Protein AF-0000000065887322 (afdb_homodimer)

InterPro domains:
  IPR003761 Exonuclease VII, small subunit 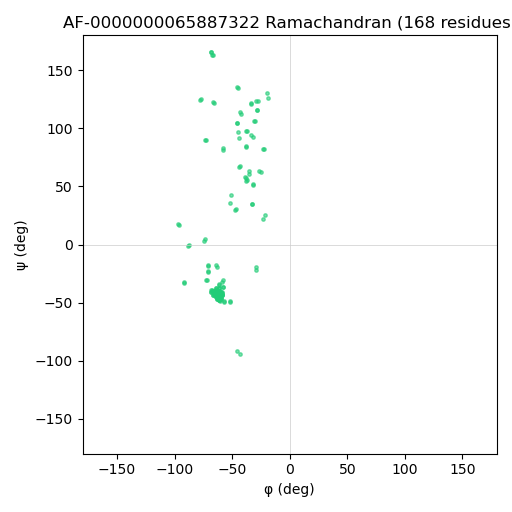[MF_00337] (26-86)
  IPR003761 Exonuclease VII, small subunit [PF02609] (27-77)
  IPR003761 Exonuclease VII, small subunit [TIGR01280] (26-80)
  IPR037004 Exonuclease VII, small subunit superfamily [G3DSA:1.10.287.1040] (22-86)
  IPR037004 Exonuclease VII, small subunit superfamily [SSF116842] (20-83)

Sequence (172 aa):
MQDELFETEKIPPKNTKNTKNAPKKSFEEHVHSLERAIDRLNDPNLSLKDGMDLYKTAMQELFLAQKLLENAYLEHEKLQTPDQKAMQDELFETEKIPPKNTKNTKNAPKKSFEEHVHSLERAIDRLNDPNLSLKDGMDLYKTAMQELFLAQKLLENAYLEHEKLQTPDQKA

Radius of gyration: 28.54 Å; Cα contacts (8 Å, |Δi|>4): 96; chains: 2; bounding box: 126×64×53 Å

pLDDT: mean 75.22, std 26.34, range [28.33, 97.62]

Nearest PDB structures (foldseek):
  9had-assembly2_B  TM=9.622E-01  e=3.320E+00  Dermatophagoides farinae
  5gom-assembly1_B  TM=7.721E-01  e=5.029E+00  Homo sapiens
  8oir-assembly1_Aa  TM=5.525E-01  e=8.580E+00  Homo sapiens
  2f1m-assembly2_D  TM=5.059E-01  e=7.620E+00  Escherichia coli
  9had-assembly2_B  TM=9.629E-01  e=3.120E+00  Dermatophagoides farinae

Solvent-accessible surface area (backbone atoms only — not comparable to full-atom values): 10382 Å² total; per-residue (Å²): 137,83,77,73,74,74,72,75,68,72,64,69,74,76,74,82,56,86,78,73,72,61,76,72,75,48,52,68,52,26,50,50,52,24,51,52,33,52,58,53,62,68,41,86,85,57,48,69,67,57,44,51,50,35,47,52,50,28,52,51,26,48,50,52,27,48,52,51,52,52,50,52,48,52,53,55,49,57,73,64,51,68,79,74,72,127,137,82,77,70,74,72,71,74,68,71,65,66,74,77,75,82,58,83,79,73,72,62,76,72,75,48,51,68,52,24,50,51,52,24,51,52,33,53,60,53,63,69,42,87,82,57,50,69,68,56,44,51,50,34,46,51,49,27,51,48,26,49,51,52,28,48,52,50,51,51,49,52,49,52,53,56,50,56,72,66,50,67,78,75,73,127

Organism: Helicobacter pylori (strain ATCC 700392 / 26695) (NCBI:txid85962)

Secondary structure (DSSP, 8-state):
-------------------S------HHHHHHHHHHHHHHHT-TT--HHHHHHHHHHHHHHHHHHHHHHHHHHHHHHHHHS--TT-/-------------------S------HHHHHHHHHHHHHHHT-TT--HHHHHHHHHHHHHHHHHHHHHHHHHHHHHHHHHS--TT-

Foldseek 3Di:
DCPPCPVPPPPPPPCPPCPDCPPDDDLVRLVVLLVVLVVVLPDPPADPVNNVVSVVSNVVSVVSSVVNVVVVVVVVVVVPPPPPPD/DCPPPPVPPPPPPPCPPCPPPPPDDDLVRLVVLLVVLVVVLPDPPADPVNNVVSVVSNVVSVVSSVVNVVVVVVVVVVVPPPPPPD

Structure (mmCIF, N/CA/C/O backbone):
data_AF-0000000065887322-model_v1
#
loop_
_entity.id
_entity.type
_entity.pdbx_description
1 polymer 'Exodeoxyribonuclease 7 small subunit'
#
loop_
_atom_site.group_PDB
_atom_site.id
_atom_site.type_symbol
_atom_site.label_atom_id
_atom_site.label_alt_id
_atom_site.label_comp_id
_atom_site.label_asym_id
_atom_site.label_entity_id
_atom_site.label_seq_id
_atom_site.pdbx_PDB_ins_code
_atom_site.Cartn_x
_atom_site.Cartn_y
_atom_site.Cartn_z
_atom_site.occupancy
_atom_site.B_iso_or_equiv
_atom_site.auth_seq_id
_atom_site.auth_comp_id
_atom_site.auth_asym_id
_atom_site.auth_atom_id
_atom_site.pdbx_PDB_model_num
ATOM 1 N N . MET A 1 1 ? -62.969 15.523 29.016 1 28.97 1 MET A N 1
ATOM 2 C CA . MET A 1 1 ? -61.688 14.859 29.25 1 28.97 1 MET A CA 1
ATOM 3 C C . MET A 1 1 ? -61.25 14.062 28.031 1 28.97 1 MET A C 1
ATOM 5 O O . MET A 1 1 ? -61.844 13.023 27.719 1 28.97 1 MET A O 1
ATOM 9 N N . GLN A 1 2 ? -60.906 14.75 26.922 1 29.16 2 GLN A N 1
ATOM 10 C CA . GLN A 1 2 ? -60.594 14.484 25.516 1 29.16 2 GLN A CA 1
ATOM 11 C C . GLN A 1 2 ? -59.438 13.523 25.375 1 29.16 2 GLN A C 1
ATOM 13 O O . GLN A 1 2 ? -58.312 13.836 25.812 1 29.16 2 GLN A O 1
ATOM 18 N N . ASP A 1 3 ? -59.688 12.258 25.5 1 31.3 3 ASP A N 1
ATOM 19 C CA . ASP A 1 3 ? -58.844 11.078 25.344 1 31.3 3 ASP A CA 1
ATOM 20 C C . ASP A 1 3 ? -58.094 11.109 24.016 1 31.3 3 ASP A C 1
ATOM 22 O O . ASP A 1 3 ? -58.688 10.781 22.969 1 31.3 3 ASP A O 1
ATOM 26 N N . GLU A 1 4 ? -57.625 12.25 23.734 1 33.97 4 GLU A N 1
ATOM 27 C CA . GLU A 1 4 ? -56.844 12.344 22.5 1 33.97 4 GLU A CA 1
ATOM 28 C C . GLU A 1 4 ? -55.875 11.172 22.359 1 33.97 4 GLU A C 1
ATOM 30 O O . GLU A 1 4 ? -55.125 10.875 23.281 1 33.97 4 GLU A O 1
ATOM 35 N N . LEU A 1 5 ? -56.312 10.109 21.703 1 33.62 5 LEU A N 1
ATOM 36 C CA . LEU A 1 5 ? -55.688 8.914 21.156 1 33.62 5 LEU A CA 1
ATOM 37 C C . LEU A 1 5 ? -54.344 9.242 20.531 1 33.62 5 LEU A C 1
ATOM 39 O O . LEU A 1 5 ? -54.281 9.938 19.516 1 33.62 5 LEU A O 1
ATOM 43 N N . PHE A 1 6 ? -53.438 9.789 21.234 1 35.12 6 PHE A N 1
ATOM 44 C CA . PHE A 1 6 ? -52.094 9.953 20.703 1 35.12 6 PHE A CA 1
ATOM 45 C C . PHE A 1 6 ? -51.625 8.695 19.984 1 35.12 6 PHE A C 1
ATOM 47 O O . PHE A 1 6 ? -51.438 7.648 20.609 1 35.12 6 PHE A O 1
ATOM 54 N N . GLU A 1 7 ? -52.25 8.383 18.891 1 33.19 7 GLU A N 1
ATOM 55 C CA . GLU A 1 7 ? -51.875 7.309 17.984 1 33.19 7 GLU A CA 1
ATOM 56 C C . GLU A 1 7 ? -50.344 7.219 17.859 1 33.19 7 GLU A C 1
ATOM 58 O O . GLU A 1 7 ? -49.688 8.211 17.547 1 33.19 7 GLU A O 1
ATOM 63 N N . THR A 1 8 ? -49.688 6.531 18.797 1 34.16 8 THR A N 1
ATOM 64 C CA . THR A 1 8 ? -48.281 6.078 18.766 1 34.16 8 THR A CA 1
ATOM 65 C C . THR A 1 8 ? -47.875 5.629 17.359 1 34.16 8 THR A C 1
ATOM 67 O O . THR A 1 8 ? -48.406 4.625 16.859 1 34.16 8 THR A O 1
ATOM 70 N N . GLU A 1 9 ? -48.031 6.516 16.484 1 33.94 9 GLU A N 1
ATOM 71 C CA . GLU A 1 9 ? -47.562 6.176 15.148 1 33.94 9 GLU A CA 1
ATOM 72 C C . GLU A 1 9 ? -46.281 5.355 15.211 1 33.94 9 GLU A C 1
ATOM 74 O O . GLU A 1 9 ? -45.375 5.676 15.977 1 33.94 9 GLU A O 1
ATOM 79 N N . LYS A 1 10 ? -46.438 4.047 15.102 1 31.98 10 LYS A N 1
ATOM 80 C CA . LYS A 1 10 ? -45.438 3.027 14.906 1 31.98 10 LYS A CA 1
ATOM 81 C C . LYS A 1 10 ? -44.312 3.543 14.016 1 31.98 10 LYS A C 1
ATOM 83 O O . LYS A 1 10 ? -44.531 3.832 12.836 1 31.98 10 LYS A O 1
ATOM 88 N N . ILE A 1 11 ? -43.594 4.59 14.531 1 39.72 11 ILE A N 1
ATOM 89 C CA . ILE A 1 11 ? -42.406 4.949 13.742 1 39.72 11 ILE A CA 1
ATOM 90 C C . ILE A 1 11 ? -41.812 3.695 13.109 1 39.72 11 ILE A C 1
ATOM 92 O O . ILE A 1 11 ? -41.594 2.693 13.789 1 39.72 11 ILE A O 1
ATOM 96 N N . PRO A 1 12 ? -42.188 3.453 11.93 1 37.5 12 PRO A N 1
ATOM 97 C CA . PRO A 1 12 ? -41.594 2.236 11.359 1 37.5 12 PRO A CA 1
ATOM 98 C C . PRO A 1 12 ? -40.219 1.932 11.914 1 37.5 12 PRO A C 1
ATOM 100 O O . PRO A 1 12 ? -39.5 2.844 12.352 1 37.5 12 PRO A O 1
ATOM 103 N N . PRO A 1 13 ? -39.938 0.766 12.5 1 34.97 13 PRO A N 1
ATOM 104 C CA . PRO A 1 13 ? -38.594 0.382 12.953 1 34.97 13 PRO A CA 1
ATOM 105 C C . PRO A 1 13 ? -37.5 0.987 12.094 1 34.97 13 PRO A C 1
ATOM 107 O O . PRO A 1 13 ? -37.719 1.262 10.906 1 34.97 13 PRO A O 1
ATOM 110 N N . LYS A 1 14 ? -36.781 1.987 12.555 1 33.78 14 LYS A N 1
ATOM 111 C CA . LYS A 1 14 ? -35.531 2.35 11.922 1 33.78 14 LYS A CA 1
ATOM 112 C C . LYS A 1 14 ? -34.938 1.167 11.156 1 33.78 14 LYS A C 1
ATOM 114 O O . LYS A 1 14 ? -34.719 0.101 11.734 1 33.78 14 LYS A O 1
ATOM 119 N N . ASN A 1 15 ? -35.375 0.89 9.922 1 31.44 15 ASN A N 1
ATOM 120 C CA . ASN A 1 15 ? -34.719 -0.093 9.055 1 31.44 15 ASN A CA 1
ATOM 121 C C . ASN A 1 15 ? -33.25 -0.281 9.414 1 31.44 15 ASN A C 1
ATOM 123 O O . ASN A 1 15 ? -32.438 0.602 9.156 1 31.44 15 ASN A O 1
ATOM 127 N N . THR A 1 16 ? -32.812 -0.753 10.602 1 33.09 16 THR A N 1
ATOM 128 C CA . THR A 1 16 ? -31.516 -1.378 10.883 1 33.09 16 THR A CA 1
ATOM 129 C C . THR A 1 16 ? -30.906 -1.958 9.609 1 33.09 16 THR A C 1
ATOM 131 O O . THR A 1 16 ? -31.266 -3.064 9.195 1 33.09 16 THR A O 1
ATOM 134 N N . LYS A 1 17 ? -31.297 -1.506 8.484 1 33.56 17 LYS A N 1
ATOM 135 C CA . LYS A 1 17 ? -30.875 -1.746 7.105 1 33.56 17 LYS A CA 1
ATOM 136 C C . LYS A 1 17 ? -29.469 -2.342 7.062 1 33.56 17 LYS A C 1
ATOM 138 O O . LYS A 1 17 ? -28.641 -2.076 7.945 1 33.56 17 LYS A O 1
ATOM 143 N N . ASN A 1 18 ? -29.25 -3.51 6.273 1 33.47 18 ASN A N 1
ATOM 144 C CA . ASN A 1 18 ? -28.062 -4.289 5.949 1 33.47 18 ASN A CA 1
ATOM 145 C C . ASN A 1 18 ? -26.828 -3.404 5.867 1 33.47 18 ASN A C 1
ATOM 147 O O . ASN A 1 18 ? -26.516 -2.865 4.801 1 33.47 18 ASN A O 1
ATOM 151 N N . THR A 1 19 ? -26.562 -2.457 6.488 1 37.12 19 THR A N 1
ATOM 152 C CA . THR A 1 19 ? -25.312 -1.736 6.723 1 37.12 19 THR A CA 1
ATOM 153 C C . THR A 1 19 ? -24.125 -2.684 6.656 1 37.12 19 THR A C 1
ATOM 155 O O . THR A 1 19 ? -23 -2.312 7.031 1 37.12 19 THR A O 1
ATOM 158 N N . LYS A 1 20 ? -24.266 -3.984 6.844 1 39.25 20 LYS A N 1
ATOM 159 C CA . LYS A 1 20 ? -23.516 -5.234 6.93 1 39.25 20 LYS A CA 1
ATOM 160 C C . LYS A 1 20 ? -22.453 -5.316 5.832 1 39.25 20 LYS A C 1
ATOM 162 O O . LYS A 1 20 ? -21.281 -5.574 6.113 1 39.25 20 LYS A O 1
ATOM 167 N N . ASN A 1 21 ? -22.828 -5.988 4.645 1 41.06 21 ASN A N 1
ATOM 168 C CA . ASN A 1 21 ? -22.016 -6.609 3.611 1 41.06 21 ASN A CA 1
ATOM 169 C C . ASN A 1 21 ? -21.328 -5.562 2.734 1 41.06 21 ASN A C 1
ATOM 171 O O . ASN A 1 21 ? -21.734 -5.34 1.593 1 41.06 21 ASN A O 1
ATOM 175 N N . ALA A 1 22 ? -21.453 -4.41 3.045 1 48.97 22 ALA A N 1
ATOM 176 C CA . ALA A 1 22 ? -20.766 -3.574 2.064 1 48.97 22 ALA A CA 1
ATOM 177 C C . ALA A 1 22 ? -19.594 -4.328 1.432 1 48.97 22 ALA A C 1
ATOM 179 O O . ALA A 1 22 ? -18.797 -4.957 2.133 1 48.97 22 ALA A O 1
ATOM 180 N N . PRO A 1 23 ? -19.812 -4.488 0.19 1 59.47 23 PRO A N 1
ATOM 181 C CA . PRO A 1 23 ? -18.734 -5.273 -0.406 1 59.47 23 PRO A CA 1
ATOM 182 C C . PRO A 1 23 ? -17.344 -4.793 0.024 1 59.47 23 PRO A C 1
ATOM 184 O O . PRO A 1 23 ? -17.109 -3.586 0.104 1 59.47 23 PRO A O 1
ATOM 187 N N . LYS A 1 24 ? -16.75 -5.559 0.915 1 81.81 24 LYS A N 1
ATOM 188 C CA . LYS A 1 24 ? -15.359 -5.285 1.262 1 81.81 24 LYS A CA 1
ATOM 189 C C . 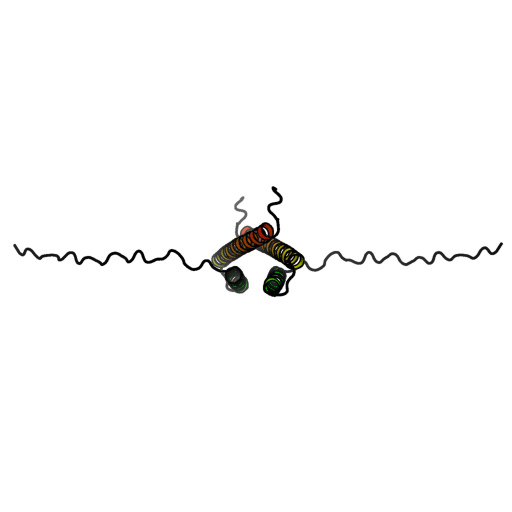LYS A 1 24 ? -14.586 -4.754 0.059 1 81.81 24 LYS A C 1
ATOM 191 O O . LYS A 1 24 ? -14.742 -5.258 -1.056 1 81.81 24 LYS A O 1
ATOM 196 N N . LYS A 1 25 ? -14.047 -3.514 0.268 1 92 25 LYS A N 1
ATOM 197 C CA . LYS A 1 25 ? -13.203 -2.941 -0.779 1 92 25 LYS A CA 1
ATOM 198 C C . LYS A 1 25 ? -12.211 -3.969 -1.305 1 92 25 LYS A C 1
ATOM 200 O O . LYS A 1 25 ? -11.68 -4.777 -0.539 1 92 25 LYS A O 1
ATOM 205 N N . SER A 1 26 ? -12.141 -3.982 -2.609 1 93.25 26 SER A N 1
ATOM 206 C CA . SER A 1 26 ? -11.078 -4.77 -3.223 1 93.25 26 SER A CA 1
ATOM 207 C C . SER A 1 26 ? -9.711 -4.16 -2.939 1 93.25 26 SER A C 1
ATOM 209 O O . SER A 1 26 ? -9.609 -3.043 -2.43 1 93.25 26 SER A O 1
ATOM 211 N N . PHE A 1 27 ? -8.734 -4.934 -3.195 1 94 27 PHE A N 1
ATOM 212 C CA . PHE A 1 27 ? -7.363 -4.445 -3.107 1 94 27 PHE A CA 1
ATOM 213 C C . PHE A 1 27 ? -7.191 -3.166 -3.914 1 94 27 PHE A C 1
ATOM 215 O O . PHE A 1 27 ? -6.688 -2.164 -3.4 1 94 27 PHE A O 1
ATOM 222 N N . GLU A 1 28 ? -7.656 -3.182 -5.152 1 93 28 GLU A N 1
ATOM 223 C CA . GLU A 1 28 ? -7.516 -2.045 -6.059 1 93 28 GLU A CA 1
ATOM 224 C C . GLU A 1 28 ? -8.227 -0.812 -5.512 1 93 28 GLU A C 1
ATOM 226 O O . GLU A 1 28 ? -7.73 0.308 -5.641 1 93 28 GLU A O 1
ATOM 231 N N . GLU A 1 29 ? -9.305 -1.019 -4.918 1 95.88 29 GLU A N 1
ATOM 232 C CA . GLU A 1 29 ? -10.062 0.089 -4.34 1 95.88 29 GLU A CA 1
ATOM 233 C C . GLU A 1 29 ? -9.297 0.73 -3.182 1 95.88 29 GLU A C 1
ATOM 235 O O . GLU A 1 29 ? -9.289 1.955 -3.041 1 95.88 29 GLU A O 1
ATOM 240 N N . HIS A 1 30 ? -8.672 -0.102 -2.361 1 97.19 30 HIS A N 1
ATOM 241 C CA . HIS A 1 30 ? -7.859 0.426 -1.271 1 97.19 30 HIS A CA 1
ATOM 242 C C . HIS A 1 30 ? -6.668 1.216 -1.807 1 97.19 30 HIS A C 1
ATOM 244 O O . HIS A 1 30 ? -6.355 2.295 -1.297 1 97.19 30 HIS A O 1
ATOM 250 N N . VAL A 1 31 ? -6.082 0.733 -2.867 1 95.56 31 VAL A N 1
ATOM 251 C CA . VAL A 1 31 ? -4.934 1.405 -3.467 1 95.56 31 VAL A CA 1
ATOM 252 C C . VAL A 1 31 ? -5.375 2.73 -4.082 1 95.56 31 VAL A C 1
ATOM 254 O O . VAL A 1 31 ? -4.691 3.748 -3.939 1 95.56 31 VAL A O 1
ATOM 257 N N . HIS A 1 32 ? -6.52 2.768 -4.703 1 95.75 32 HIS A N 1
ATOM 258 C CA . HIS A 1 32 ? -7.031 4 -5.285 1 95.75 32 HIS A CA 1
ATOM 259 C C . HIS A 1 32 ? -7.352 5.027 -4.207 1 95.75 32 HIS A C 1
ATOM 261 O O . HIS A 1 32 ? -7.066 6.219 -4.371 1 95.75 32 HIS A O 1
ATOM 267 N N . SER A 1 33 ? -7.922 4.598 -3.131 1 96.75 33 SER A N 1
ATOM 268 C CA . SER A 1 33 ? -8.188 5.484 -2.002 1 96.75 33 SER A CA 1
ATOM 269 C C . SER A 1 33 ? -6.891 6.035 -1.419 1 96.75 33 SER A C 1
ATOM 271 O O . SER A 1 33 ? -6.816 7.215 -1.067 1 96.75 33 SER A O 1
ATOM 273 N N . LEU A 1 34 ? -5.93 5.168 -1.306 1 96.69 34 LEU A N 1
ATOM 274 C CA . LEU A 1 34 ? -4.605 5.562 -0.844 1 96.69 34 LEU A CA 1
ATOM 275 C C . LEU A 1 34 ? -4.023 6.656 -1.731 1 96.69 34 LEU A C 1
ATOM 277 O O . LEU A 1 34 ? -3.561 7.688 -1.233 1 96.69 34 LEU A O 1
ATOM 281 N N . GLU A 1 35 ? -4.074 6.473 -3.031 1 95.5 35 GLU A N 1
ATOM 282 C CA . GLU A 1 35 ? -3.531 7.441 -3.98 1 95.5 35 GLU A CA 1
ATOM 283 C C . GLU A 1 35 ? -4.258 8.781 -3.879 1 95.5 35 GLU A C 1
ATOM 285 O O . GLU A 1 35 ? -3.633 9.836 -3.945 1 95.5 35 GLU A O 1
ATOM 290 N N . ARG A 1 36 ? -5.512 8.75 -3.721 1 96.81 36 ARG A N 1
ATOM 291 C CA . ARG A 1 36 ? -6.297 9.969 -3.574 1 96.81 36 ARG A CA 1
ATOM 292 C C . ARG A 1 36 ? -5.891 10.734 -2.318 1 96.81 36 ARG A C 1
ATOM 294 O O . ARG A 1 36 ? -5.754 11.961 -2.35 1 96.81 36 ARG A O 1
ATOM 301 N N . ALA A 1 37 ? -5.727 9.977 -1.244 1 96.75 37 ALA A N 1
ATOM 302 C CA . ALA A 1 37 ? -5.285 10.609 -0.003 1 96.75 37 ALA A CA 1
ATOM 303 C C . ALA A 1 37 ? -3.914 11.258 -0.171 1 96.75 37 ALA A C 1
ATOM 305 O O . ALA A 1 37 ? -3.695 12.391 0.265 1 96.75 37 ALA A O 1
ATOM 306 N N . ILE A 1 38 ? -3.066 10.578 -0.833 1 94.81 38 ILE A N 1
ATOM 307 C CA . ILE A 1 38 ? -1.711 11.07 -1.056 1 94.81 38 ILE A CA 1
ATOM 308 C C . ILE A 1 38 ? -1.752 12.312 -1.943 1 94.81 38 ILE A C 1
ATOM 310 O O . ILE A 1 38 ? -1.012 13.273 -1.713 1 94.81 38 ILE A O 1
ATOM 314 N N . ASP A 1 39 ? -2.574 12.297 -2.986 1 95.06 39 ASP A N 1
ATOM 315 C CA . ASP A 1 39 ? -2.725 13.445 -3.875 1 95.06 39 ASP A CA 1
ATOM 316 C C . ASP A 1 39 ? -3.174 14.68 -3.104 1 95.06 39 ASP A C 1
ATOM 318 O O . ASP A 1 39 ? -2.691 15.789 -3.357 1 95.06 39 ASP A O 1
ATOM 322 N N . ARG A 1 40 ? -3.977 14.477 -2.162 1 96.06 40 ARG A N 1
ATOM 323 C CA . ARG A 1 40 ? -4.496 15.578 -1.363 1 96.06 40 ARG A CA 1
ATOM 324 C C . ARG A 1 40 ? -3.42 16.141 -0.439 1 96.06 40 ARG A C 1
ATOM 326 O O . ARG A 1 40 ? -3.436 17.328 -0.106 1 96.06 40 ARG A O 1
ATOM 333 N N . LEU A 1 41 ? -2.529 15.305 -0.039 1 93.56 41 LEU A N 1
ATOM 334 C CA . LEU A 1 41 ? -1.443 15.734 0.836 1 93.56 41 LEU A CA 1
ATOM 335 C C . LEU A 1 41 ? -0.551 16.75 0.135 1 93.56 41 LEU A C 1
ATOM 337 O O . LEU A 1 41 ? 0.19 17.484 0.789 1 93.56 41 LEU A O 1
ATOM 341 N N . ASN A 1 42 ? -0.596 16.844 -1.128 1 88.69 42 ASN A N 1
ATOM 342 C CA . ASN A 1 42 ? 0.229 17.75 -1.904 1 88.69 42 ASN A CA 1
ATOM 343 C C . ASN A 1 42 ? -0.439 19.125 -2.051 1 88.69 42 ASN A C 1
ATOM 345 O O . ASN A 1 42 ? 0.123 20.031 -2.666 1 88.69 42 ASN A O 1
ATOM 349 N N . ASP A 1 43 ? -1.584 19.266 -1.509 1 93.25 43 ASP A N 1
ATOM 350 C CA . ASP A 1 43 ? -2.26 20.562 -1.481 1 93.25 43 ASP A CA 1
ATOM 351 C C . ASP A 1 43 ? -1.497 21.562 -0.617 1 93.25 43 ASP A C 1
ATOM 353 O O . ASP A 1 43 ? -1.339 21.359 0.588 1 93.25 43 ASP A O 1
ATOM 357 N N . PRO A 1 44 ? -1.13 22.625 -1.203 1 91.88 44 PRO A N 1
ATOM 358 C CA . PRO A 1 44 ? -0.347 23.594 -0.434 1 91.88 44 PRO A CA 1
ATOM 359 C C . PRO A 1 44 ? -1.174 24.312 0.635 1 91.88 44 PRO A C 1
ATOM 361 O O . PRO A 1 44 ? -0.614 24.891 1.562 1 91.88 44 PRO A O 1
ATOM 364 N N . ASN A 1 45 ? -2.438 24.266 0.506 1 94.5 45 ASN A N 1
ATOM 365 C CA . ASN A 1 45 ? -3.311 24.938 1.462 1 94.5 45 ASN A CA 1
ATOM 366 C C . ASN A 1 45 ? -3.824 23.969 2.525 1 94.5 45 ASN A C 1
ATOM 368 O O . ASN A 1 45 ? -4.766 24.281 3.256 1 94.5 45 ASN A O 1
ATOM 372 N N . LEU A 1 46 ? -3.188 22.922 2.623 1 93.56 46 LEU A N 1
ATOM 373 C CA . LEU A 1 46 ? -3.625 21.891 3.557 1 93.56 46 LEU A CA 1
ATOM 374 C C . LEU A 1 46 ? -3.229 22.234 4.984 1 93.56 46 LEU A C 1
ATOM 376 O O . LEU A 1 46 ? -2.066 22.562 5.25 1 93.56 46 LEU A O 1
ATOM 380 N N . SER A 1 47 ? -4.262 22.281 5.945 1 92.38 47 SER A N 1
ATOM 381 C CA . SER A 1 47 ? -3.936 22.516 7.344 1 92.38 47 SER A CA 1
ATOM 382 C C . SER A 1 47 ? -3.16 21.359 7.941 1 92.38 47 SER A C 1
ATOM 384 O O . SER A 1 47 ? -3.209 20.234 7.422 1 92.38 47 SER A O 1
ATOM 386 N N . LEU A 1 48 ? -2.551 21.625 9.023 1 86.44 48 LEU A N 1
ATOM 387 C CA . LEU A 1 48 ? -1.805 20.578 9.727 1 86.44 48 LEU A CA 1
ATOM 388 C C . LEU A 1 48 ? -2.727 19.438 10.148 1 86.44 48 LEU A C 1
ATOM 390 O O . LEU A 1 48 ? -2.41 18.266 9.938 1 86.44 48 LEU A O 1
ATOM 394 N N . LYS A 1 49 ? -3.795 19.844 10.734 1 91.62 49 LYS A N 1
ATOM 395 C CA . LYS A 1 49 ? -4.746 18.828 11.188 1 91.62 49 LYS A CA 1
ATOM 396 C C . LYS A 1 49 ? -5.25 17.984 10.023 1 91.62 49 LYS A C 1
ATOM 398 O O . LYS A 1 49 ? -5.273 16.75 10.109 1 91.62 49 LYS A O 1
ATOM 403 N N . ASP A 1 50 ? -5.629 18.594 8.969 1 94.5 50 ASP A N 1
ATOM 404 C CA . ASP A 1 50 ? -6.109 17.875 7.789 1 94.5 50 ASP A CA 1
ATOM 405 C C . ASP A 1 50 ? -5.02 16.969 7.219 1 94.5 50 ASP A C 1
ATOM 407 O O . ASP A 1 50 ? -5.301 15.844 6.793 1 94.5 50 ASP A O 1
ATOM 411 N N . GLY A 1 51 ? -3.795 17.516 7.199 1 93.94 51 GLY A N 1
ATOM 412 C CA . GLY A 1 51 ? -2.674 16.703 6.742 1 93.94 51 GLY A CA 1
ATOM 413 C C . GLY A 1 51 ? -2.471 15.445 7.559 1 93.94 51 GLY A C 1
ATOM 414 O O . GLY A 1 51 ? -2.289 14.359 7.004 1 93.94 51 GLY A O 1
ATOM 415 N N . MET A 1 52 ? -2.588 15.594 8.82 1 93.69 52 MET A N 1
ATOM 416 C CA . MET A 1 52 ? -2.414 14.445 9.703 1 93.69 52 MET A CA 1
ATOM 417 C C . MET A 1 52 ? -3.535 13.43 9.5 1 93.69 52 MET A C 1
ATOM 419 O O . MET A 1 52 ? -3.289 12.227 9.469 1 93.69 52 MET A O 1
ATOM 423 N N . ASP A 1 53 ? -4.66 13.906 9.336 1 95.5 53 ASP A N 1
ATOM 424 C CA . ASP A 1 53 ? -5.801 13.031 9.102 1 95.5 53 ASP A CA 1
ATOM 425 C C . ASP A 1 53 ? -5.656 12.281 7.781 1 95.5 53 ASP A C 1
ATOM 427 O O . ASP A 1 53 ? -5.992 11.094 7.688 1 95.5 53 ASP A O 1
ATOM 431 N N . LEU A 1 54 ? -5.211 12.984 6.801 1 96.56 54 LEU A N 1
ATOM 432 C CA . LEU A 1 54 ? -4.992 12.352 5.504 1 96.56 54 LEU A CA 1
ATOM 433 C C . LEU A 1 54 ? -3.902 11.289 5.594 1 96.56 54 LEU A C 1
ATOM 435 O O . LEU A 1 54 ? -4.016 10.227 4.988 1 96.56 54 LEU A O 1
ATOM 439 N N . TYR A 1 55 ? -2.891 11.57 6.379 1 95.19 55 TYR A N 1
ATOM 440 C CA . TYR A 1 55 ? -1.854 10.562 6.586 1 95.19 55 TYR A CA 1
ATOM 441 C C . TYR A 1 55 ? -2.424 9.32 7.258 1 95.19 55 TYR A C 1
ATOM 443 O O . TYR A 1 55 ? -2.129 8.195 6.844 1 95.19 55 TYR A O 1
ATOM 451 N N . LYS A 1 56 ? -3.178 9.469 8.195 1 95.56 56 LYS A N 1
ATOM 452 C CA . LYS A 1 56 ? -3.785 8.344 8.914 1 95.56 56 LYS A CA 1
ATOM 453 C C . LYS A 1 56 ? -4.684 7.531 7.984 1 95.56 56 LYS A C 1
ATOM 455 O O . 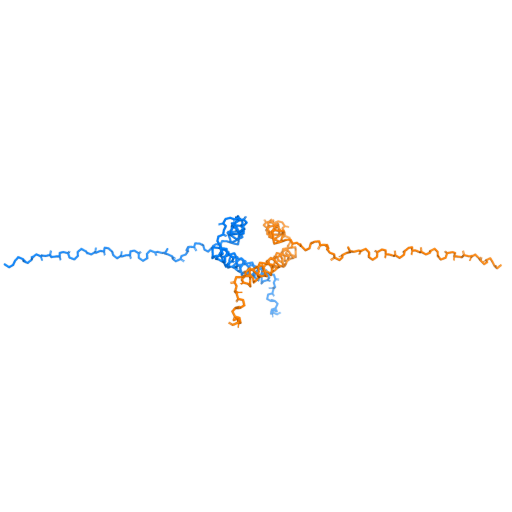LYS A 1 56 ? -4.648 6.301 8.008 1 95.56 56 LYS A O 1
ATOM 460 N N . THR A 1 57 ? -5.41 8.234 7.23 1 97.31 57 THR A N 1
ATOM 461 C CA . THR A 1 57 ? -6.262 7.566 6.254 1 97.31 57 THR A CA 1
ATOM 462 C C . THR A 1 57 ? -5.422 6.762 5.266 1 97.31 57 THR A C 1
ATOM 464 O O . THR A 1 57 ? -5.727 5.598 4.984 1 97.31 57 THR A O 1
ATOM 467 N N . ALA A 1 58 ? -4.418 7.379 4.758 1 97.12 58 ALA A N 1
ATOM 468 C CA . ALA A 1 58 ? -3.541 6.715 3.795 1 97.12 58 ALA A CA 1
ATOM 469 C C . ALA A 1 58 ? -2.906 5.469 4.402 1 97.12 58 ALA A C 1
ATOM 471 O O . ALA A 1 58 ? -2.865 4.414 3.764 1 97.12 58 ALA A O 1
ATOM 472 N N . MET A 1 59 ? -2.49 5.582 5.637 1 96 59 MET A N 1
ATOM 473 C CA . MET A 1 59 ? -1.884 4.441 6.32 1 96 59 MET A CA 1
ATOM 474 C C . MET A 1 59 ? -2.898 3.32 6.512 1 96 59 MET A C 1
ATOM 476 O O . MET A 1 59 ? -2.574 2.146 6.324 1 96 59 MET A O 1
ATOM 480 N N . GLN A 1 60 ? -4.02 3.666 6.852 1 97.31 60 GLN A N 1
ATOM 481 C CA . GLN A 1 60 ? -5.07 2.674 7.039 1 97.31 60 GLN A CA 1
ATOM 482 C C . GLN A 1 60 ? -5.391 1.956 5.73 1 97.31 60 GLN A C 1
ATOM 484 O O . GLN A 1 60 ? -5.539 0.732 5.707 1 97.31 60 GLN A O 1
ATOM 489 N N . GLU A 1 61 ? -5.555 2.693 4.66 1 97.56 61 GLU A N 1
ATOM 490 C CA . GLU A 1 61 ? -5.812 2.1 3.354 1 97.56 61 GLU A CA 1
ATOM 491 C C . GLU A 1 61 ? -4.684 1.161 2.939 1 97.56 61 GLU A C 1
ATOM 493 O O . GLU A 1 61 ? -4.93 0.092 2.379 1 97.56 61 GLU A O 1
ATOM 498 N N . LEU A 1 62 ? -3.5 1.565 3.207 1 96.69 62 LEU A N 1
ATOM 499 C CA . LEU A 1 62 ? -2.344 0.738 2.883 1 96.69 62 LEU A CA 1
ATOM 500 C C . LEU A 1 62 ? -2.354 -0.554 3.693 1 96.69 62 LEU A C 1
ATOM 502 O O . LEU A 1 62 ? -2.086 -1.631 3.156 1 96.69 62 LEU A O 1
ATOM 506 N N . PHE A 1 63 ? -2.635 -0.458 4.926 1 95.56 63 PHE A N 1
ATOM 507 C CA . PHE A 1 63 ? -2.689 -1.612 5.812 1 95.56 63 PHE A CA 1
ATOM 508 C C . PHE A 1 63 ? -3.748 -2.605 5.344 1 95.56 63 PHE A C 1
ATOM 510 O O . PHE A 1 63 ? -3.496 -3.811 5.289 1 95.56 63 PHE A O 1
ATOM 517 N N . LEU A 1 64 ? -4.84 -2.121 4.988 1 96.56 64 LEU A N 1
ATOM 518 C CA . LEU A 1 64 ? -5.934 -2.98 4.539 1 96.56 64 LEU A CA 1
ATOM 519 C C . LEU A 1 64 ? -5.594 -3.635 3.203 1 96.56 64 LEU A C 1
ATOM 521 O O . LEU A 1 64 ? -5.902 -4.809 2.986 1 96.56 64 LEU A O 1
ATOM 525 N N . ALA A 1 65 ? -4.984 -2.865 2.316 1 96.44 65 ALA A N 1
ATOM 526 C CA . ALA A 1 65 ? -4.516 -3.445 1.062 1 96.44 65 ALA A CA 1
ATOM 527 C C . ALA A 1 65 ? -3.492 -4.551 1.317 1 96.44 65 ALA A C 1
ATOM 529 O O . ALA A 1 65 ? -3.535 -5.605 0.678 1 96.44 65 ALA A O 1
ATOM 530 N N . GLN A 1 66 ? -2.633 -4.348 2.232 1 95.31 66 GLN A N 1
ATOM 531 C CA . GLN A 1 66 ? -1.619 -5.332 2.588 1 95.31 66 GLN A CA 1
ATOM 532 C C . GLN A 1 66 ? -2.26 -6.613 3.111 1 95.31 66 GLN A C 1
ATOM 534 O O . GLN A 1 66 ? -1.87 -7.715 2.715 1 95.31 66 GLN A O 1
ATOM 539 N N . LYS A 1 67 ? -3.184 -6.512 3.938 1 96.12 67 LYS A N 1
ATOM 540 C CA . LYS A 1 67 ? -3.869 -7.676 4.492 1 96.12 67 LYS A CA 1
ATOM 541 C C . LYS A 1 67 ? -4.555 -8.484 3.396 1 96.12 67 LYS A C 1
ATOM 543 O O . LYS A 1 67 ? -4.484 -9.719 3.391 1 96.12 67 LYS A O 1
ATOM 548 N N . LEU A 1 68 ? -5.188 -7.797 2.518 1 95 68 LEU A N 1
ATOM 549 C CA . LEU A 1 68 ? -5.875 -8.469 1.423 1 95 68 LEU A CA 1
ATOM 550 C C . LEU A 1 68 ? -4.879 -9.219 0.537 1 95 68 LEU A C 1
ATOM 552 O O . LEU A 1 68 ? -5.133 -10.359 0.135 1 95 68 LEU A O 1
ATOM 556 N N . LEU A 1 69 ? -3.811 -8.594 0.225 1 95.25 69 LEU A N 1
ATOM 557 C CA . LEU A 1 69 ? -2.783 -9.203 -0.614 1 95.25 69 LEU A CA 1
ATOM 558 C C . LEU A 1 69 ? -2.162 -10.406 0.079 1 95.25 69 LEU A C 1
ATOM 560 O O . LEU A 1 69 ? -1.936 -11.445 -0.552 1 95.25 69 LEU A O 1
ATOM 564 N N . GLU A 1 70 ? -1.865 -10.297 1.35 1 94.31 70 GLU A N 1
ATOM 565 C CA . GLU A 1 70 ? -1.309 -11.398 2.127 1 94.31 70 GLU A CA 1
ATOM 566 C C . GLU A 1 70 ? -2.26 -12.594 2.154 1 94.31 70 GLU A C 1
ATOM 568 O O . GLU A 1 70 ? -1.833 -13.734 1.988 1 94.31 70 GLU A O 1
ATOM 573 N N . ASN A 1 71 ? -3.479 -12.328 2.338 1 94.69 71 ASN A N 1
ATOM 574 C CA . ASN A 1 71 ? -4.477 -13.391 2.342 1 94.69 71 ASN A CA 1
ATOM 575 C C . ASN A 1 71 ? -4.547 -14.094 0.992 1 94.69 71 ASN A C 1
ATOM 577 O O . ASN A 1 71 ? -4.637 -15.328 0.933 1 94.69 71 ASN A O 1
ATOM 581 N N . ALA A 1 72 ? -4.59 -13.32 -0.031 1 92.38 72 ALA A N 1
ATOM 582 C CA . ALA A 1 72 ? -4.621 -13.891 -1.374 1 92.38 72 ALA A CA 1
ATOM 583 C C . ALA A 1 72 ? -3.396 -14.766 -1.627 1 92.38 72 ALA A C 1
ATOM 585 O O . ALA A 1 72 ? -3.506 -15.844 -2.217 1 92.38 72 ALA A O 1
ATOM 586 N N . TYR A 1 73 ? -2.275 -14.312 -1.238 1 92.06 73 TYR A N 1
ATOM 587 C CA . TYR A 1 73 ? -1.032 -15.062 -1.384 1 92.06 73 TYR A CA 1
ATOM 588 C C . TYR A 1 73 ? -1.105 -16.391 -0.637 1 92.06 73 TYR A C 1
ATOM 590 O O . TYR A 1 73 ? -0.743 -17.438 -1.18 1 92.06 73 TYR A O 1
ATOM 598 N N . LEU A 1 74 ? -1.554 -16.391 0.524 1 91.25 74 LEU A N 1
ATOM 599 C CA . LEU A 1 74 ? -1.646 -17.594 1.356 1 91.25 74 LEU A CA 1
ATOM 600 C C . LEU A 1 74 ? -2.621 -18.594 0.756 1 91.25 74 LEU A C 1
ATOM 602 O O . LEU A 1 74 ? -2.363 -19.797 0.769 1 91.25 74 LEU A O 1
ATOM 606 N N . GLU A 1 75 ? -3.678 -18.062 0.257 1 88.62 75 GLU A N 1
ATOM 607 C CA . GLU A 1 75 ? -4.645 -1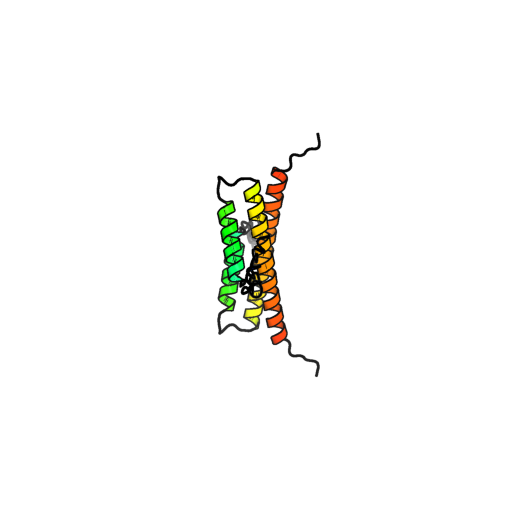8.938 -0.399 1 88.62 75 GLU A CA 1
ATOM 608 C C . GLU A 1 75 ? -4.043 -19.594 -1.644 1 88.62 75 GLU A C 1
ATOM 610 O O . GLU A 1 75 ? -4.258 -20.781 -1.897 1 88.62 75 GLU A O 1
ATOM 615 N N . HIS A 1 76 ? -3.379 -18.844 -2.346 1 86.56 76 HIS A N 1
ATOM 616 C CA . HIS A 1 76 ? -2.707 -19.344 -3.539 1 86.56 76 HIS A CA 1
ATOM 617 C C . HIS A 1 76 ? -1.668 -20.391 -3.184 1 86.56 76 HIS A C 1
ATOM 619 O O . HIS A 1 76 ? -1.536 -21.406 -3.883 1 86.56 76 HIS A O 1
ATOM 625 N N . GLU A 1 77 ? -0.964 -20.219 -2.16 1 85.38 77 GLU A N 1
ATOM 626 C CA . GLU A 1 77 ? 0.055 -21.156 -1.688 1 85.38 77 GLU A CA 1
ATOM 627 C C . GLU A 1 77 ? -0.571 -22.469 -1.219 1 85.38 77 GLU A C 1
ATOM 629 O O . GLU A 1 77 ? -0.038 -23.547 -1.484 1 85.38 77 GLU A O 1
ATOM 634 N N . LYS A 1 78 ? -1.602 -22.406 -0.521 1 86.62 78 LYS A N 1
ATOM 635 C CA . LYS A 1 78 ? -2.305 -23.578 -0.005 1 86.62 78 LYS A CA 1
ATOM 636 C C . LYS A 1 78 ? -2.816 -24.453 -1.143 1 86.62 78 LYS A C 1
ATOM 638 O O . LYS A 1 78 ? -2.832 -25.672 -1.025 1 86.62 78 LYS A O 1
ATOM 643 N N . LEU A 1 79 ? -3.17 -23.797 -2.146 1 79.94 79 LEU A N 1
ATOM 644 C CA . LEU A 1 79 ? -3.684 -24.547 -3.293 1 79.94 79 LEU A CA 1
ATOM 645 C C . LEU A 1 79 ? -2.566 -25.312 -3.99 1 79.94 79 LEU A C 1
ATOM 647 O O . LEU A 1 79 ? -2.824 -26.297 -4.684 1 79.94 79 LEU A O 1
ATOM 651 N N . GLN A 1 80 ? -1.417 -24.906 -3.838 1 76.31 80 GLN A N 1
ATOM 652 C CA . GLN A 1 80 ? -0.285 -25.547 -4.5 1 76.31 80 GLN A CA 1
ATOM 653 C C . GLN A 1 80 ? 0.331 -26.625 -3.613 1 76.31 80 GLN A C 1
ATOM 655 O O . GLN A 1 80 ? 1.151 -27.422 -4.074 1 76.31 80 GLN A O 1
ATOM 660 N N . THR A 1 81 ? 0.315 -26.438 -2.336 1 72 81 THR A N 1
ATOM 661 C CA . THR A 1 81 ? 0.91 -27.422 -1.446 1 72 81 THR A CA 1
ATOM 662 C C . THR A 1 81 ? 0.037 -28.672 -1.369 1 72 81 THR A C 1
ATOM 664 O O . THR A 1 81 ? -1.13 -28.609 -0.978 1 72 81 THR A O 1
ATOM 667 N N . PRO A 1 82 ? 0.264 -29.625 -2.229 1 60.88 82 PRO A N 1
ATOM 668 C CA . PRO A 1 82 ? -0.4 -30.922 -2.02 1 60.88 82 PRO A CA 1
ATOM 669 C C . PRO A 1 82 ? -0.366 -31.375 -0.561 1 60.88 82 PRO A C 1
ATOM 671 O O . PRO A 1 82 ? 0.547 -31 0.182 1 60.88 82 PRO A O 1
ATOM 674 N N . ASP A 1 83 ? -1.512 -31.453 0.122 1 54.22 83 ASP A N 1
ATOM 675 C CA . ASP A 1 83 ? -1.503 -32.219 1.36 1 54.22 83 ASP A CA 1
ATOM 676 C C . ASP A 1 83 ? -0.518 -33.375 1.274 1 54.22 83 ASP A C 1
ATOM 678 O O . ASP A 1 83 ? -0.778 -34.375 0.592 1 54.22 83 ASP A O 1
ATOM 682 N N . GLN A 1 84 ? 0.74 -33.312 0.914 1 49.94 84 GLN A N 1
ATOM 683 C CA . GLN A 1 84 ? 1.469 -34.562 1.134 1 49.94 84 GLN A CA 1
ATOM 684 C C . GLN A 1 84 ? 1.209 -35.125 2.533 1 49.94 84 GLN A C 1
ATOM 686 O O . GLN A 1 84 ? 2.002 -34.906 3.451 1 49.94 84 GLN A O 1
ATOM 691 N N . LYS A 1 85 ? 0.248 -35.062 3.287 1 45.31 85 LYS A N 1
ATOM 692 C CA . LYS A 1 85 ? 0.171 -36.094 4.32 1 45.31 85 LYS A CA 1
ATOM 693 C C . LYS A 1 85 ? 0.151 -37.469 3.701 1 45.31 85 LYS A C 1
ATOM 695 O O . LYS A 1 85 ? 0.437 -38.469 4.379 1 45.31 85 LYS A O 1
ATOM 700 N N . ALA A 1 86 ? -0.294 -38.125 2.5 1 39.31 86 ALA A N 1
ATOM 701 C CA . ALA A 1 86 ? -0.481 -39.562 2.664 1 39.31 86 ALA A CA 1
ATOM 702 C C . ALA A 1 86 ? 0.855 -40.312 2.613 1 39.31 86 ALA A C 1
ATOM 704 O O . ALA A 1 86 ? 1.778 -39.875 1.914 1 39.31 86 ALA A O 1
ATOM 705 N N . MET B 1 1 ? 65.062 -17.406 -23.594 1 28.33 1 MET B N 1
ATOM 706 C CA . MET B 1 1 ? 64.375 -17.234 -22.328 1 28.33 1 MET B CA 1
ATOM 707 C C . MET B 1 1 ? 63.688 -15.867 -22.234 1 28.33 1 MET B C 1
ATOM 709 O O . MET B 1 1 ? 64.375 -14.867 -21.984 1 28.33 1 MET B O 1
ATOM 713 N N . GLN B 1 2 ? 62.781 -15.609 -23.203 1 28.64 2 GLN B N 1
ATOM 714 C CA . GLN B 1 2 ? 62 -14.461 -23.656 1 28.64 2 GLN B CA 1
ATOM 715 C C . GLN B 1 2 ? 61.125 -13.914 -22.531 1 28.64 2 GLN B C 1
ATOM 717 O O . GLN B 1 2 ? 60.25 -14.617 -22 1 28.64 2 GLN B O 1
ATOM 722 N N . ASP B 1 3 ? 61.719 -13.086 -21.688 1 31.73 3 ASP B N 1
ATOM 723 C CA . ASP B 1 3 ? 61.219 -12.305 -20.562 1 31.73 3 ASP B CA 1
ATOM 724 C C . ASP B 1 3 ? 60 -11.484 -21 1 31.73 3 ASP B C 1
ATOM 726 O O . ASP B 1 3 ? 60.125 -10.375 -21.516 1 31.73 3 ASP B O 1
ATOM 730 N N . GLU B 1 4 ? 59.25 -12.117 -21.859 1 33.34 4 GLU B N 1
ATOM 731 C CA . GLU B 1 4 ? 58.062 -11.375 -22.297 1 33.34 4 GLU B CA 1
ATOM 732 C C . GLU B 1 4 ? 57.344 -10.727 -21.094 1 33.34 4 GLU B C 1
ATOM 734 O O . GLU B 1 4 ? 57.125 -11.383 -20.078 1 33.34 4 GLU B O 1
ATOM 739 N N . LEU B 1 5 ? 57.656 -9.445 -20.875 1 33.53 5 LEU B N 1
ATOM 740 C CA . LEU B 1 5 ? 57.094 -8.383 -20.062 1 33.53 5 LEU B CA 1
ATOM 741 C C . LEU B 1 5 ? 55.562 -8.453 -20.062 1 33.53 5 LEU B C 1
ATOM 743 O O . LEU B 1 5 ? 54.938 -8.227 -21.094 1 33.53 5 LEU B O 1
ATOM 747 N N . PHE B 1 6 ? 54.969 -9.578 -19.703 1 35.03 6 PHE B N 1
ATOM 748 C CA . PHE B 1 6 ? 53.531 -9.609 -19.547 1 35.03 6 PHE B CA 1
ATOM 749 C C . PHE B 1 6 ? 53.031 -8.367 -18.812 1 35.03 6 PHE B C 1
ATOM 751 O O . PHE B 1 6 ? 53.344 -8.164 -17.641 1 35.03 6 PHE B O 1
ATOM 758 N N . GLU B 1 7 ? 53.156 -7.238 -19.484 1 33.12 7 GLU B N 1
ATOM 759 C CA . GLU B 1 7 ? 52.594 -5.973 -19.016 1 33.12 7 GLU B CA 1
ATOM 760 C C . GLU B 1 7 ? 51.219 -6.184 -18.359 1 33.12 7 GLU B C 1
ATOM 762 O O . GLU B 1 7 ? 50.344 -6.793 -18.953 1 33.12 7 GLU B O 1
ATOM 767 N N . THR B 1 8 ? 51.188 -6.539 -17.047 1 34.22 8 THR B N 1
ATOM 768 C CA . THR B 1 8 ? 50.062 -6.539 -16.125 1 34.22 8 THR B CA 1
ATOM 769 C C . THR B 1 8 ? 49.156 -5.355 -16.391 1 34.22 8 THR B C 1
ATOM 771 O O . THR B 1 8 ? 49.531 -4.203 -16.172 1 34.22 8 THR B O 1
ATOM 774 N N . GLU B 1 9 ? 48.75 -5.309 -17.609 1 33.81 9 GLU B N 1
ATOM 775 C CA . GLU B 1 9 ? 47.781 -4.246 -17.875 1 33.81 9 GLU B CA 1
ATOM 776 C C . GLU B 1 9 ? 46.812 -4.059 -16.703 1 33.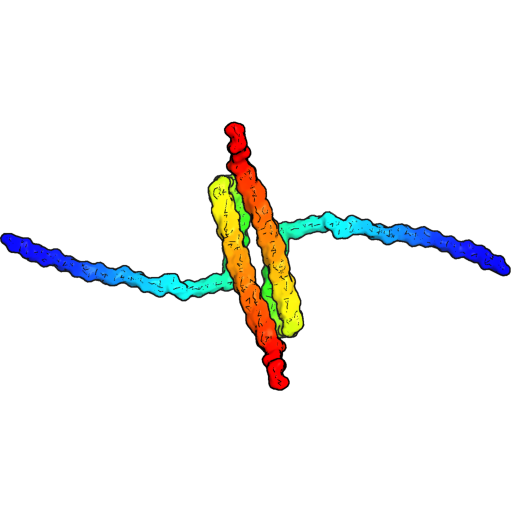81 9 GLU B C 1
ATOM 778 O O . GLU B 1 9 ? 46.312 -5.035 -16.156 1 33.81 9 GLU B O 1
ATOM 783 N N . LYS B 1 10 ? 47.156 -3.064 -15.891 1 31.91 10 LYS B N 1
ATOM 784 C CA . LYS B 1 10 ? 46.344 -2.486 -14.828 1 31.91 10 LYS B CA 1
ATOM 785 C C . LYS B 1 10 ? 44.844 -2.469 -15.211 1 31.91 10 LYS B C 1
ATOM 787 O O . LYS B 1 10 ? 44.469 -1.776 -16.156 1 31.91 10 LYS B O 1
ATOM 792 N N . ILE B 1 11 ? 44.312 -3.703 -15.438 1 40.31 11 ILE B N 1
ATOM 793 C CA . ILE B 1 11 ? 42.844 -3.666 -15.633 1 40.31 11 ILE B CA 1
ATOM 794 C C . ILE B 1 11 ? 42.25 -2.543 -14.797 1 40.31 11 ILE B C 1
ATOM 796 O O . ILE B 1 11 ? 42.5 -2.453 -13.594 1 40.31 11 ILE B O 1
ATOM 800 N N . PRO B 1 12 ? 42.125 -1.445 -15.398 1 37.44 12 PRO B N 1
ATOM 801 C CA . PRO B 1 12 ? 41.531 -0.383 -14.562 1 37.44 12 PRO B CA 1
ATOM 802 C C . PRO B 1 12 ? 40.625 -0.918 -13.477 1 37.44 12 PRO B C 1
ATOM 804 O O . PRO B 1 12 ? 40.031 -2.002 -13.625 1 37.44 12 PRO B O 1
ATOM 807 N N . PRO B 1 13 ? 40.844 -0.623 -12.203 1 34.53 13 PRO B N 1
ATOM 808 C CA . PRO B 1 13 ? 39.906 -1.009 -11.125 1 34.53 13 PRO B CA 1
ATOM 809 C C . PRO B 1 13 ? 38.469 -1.078 -11.578 1 34.53 13 PRO B C 1
ATOM 811 O O . PRO B 1 13 ? 38.062 -0.395 -12.523 1 34.53 13 PRO B O 1
ATOM 814 N N . LYS B 1 14 ? 37.906 -2.248 -11.742 1 33.84 14 LYS B N 1
ATOM 815 C CA . LYS B 1 14 ? 36.438 -2.363 -11.805 1 33.84 14 LYS B CA 1
ATOM 816 C C . LYS B 1 14 ? 35.75 -1.17 -11.141 1 33.84 14 LYS B C 1
ATOM 818 O O . LYS B 1 14 ? 36 -0.881 -9.969 1 33.84 14 LYS B O 1
ATOM 823 N N . ASN B 1 15 ? 35.594 -0.044 -11.828 1 31.62 15 ASN B N 1
ATOM 824 C CA . ASN B 1 15 ? 34.781 1.062 -11.344 1 31.62 15 ASN B CA 1
ATOM 825 C C . ASN B 1 15 ? 33.688 0.577 -10.406 1 31.62 15 ASN B C 1
ATOM 827 O O . ASN B 1 15 ? 32.719 -0.063 -10.836 1 31.62 15 ASN B O 1
ATOM 831 N N . THR B 1 16 ? 33.906 -0.031 -9.211 1 32.75 16 THR B N 1
ATOM 832 C CA . THR B 1 16 ? 33 -0.106 -8.07 1 32.75 16 THR B CA 1
ATOM 833 C C . THR B 1 16 ? 31.969 1.011 -8.141 1 32.75 16 THR B C 1
ATOM 835 O O . THR B 1 16 ? 32.25 2.15 -7.762 1 32.75 16 THR B O 1
ATOM 838 N N . LYS B 1 17 ? 31.688 1.496 -9.297 1 33.72 17 LYS B N 1
ATOM 839 C CA . LYS B 1 17 ? 30.672 2.473 -9.688 1 33.72 17 LYS B CA 1
ATOM 840 C C . LYS B 1 17 ? 29.578 2.584 -8.625 1 33.72 17 LYS B C 1
ATOM 842 O O . LYS B 1 17 ? 29.266 1.606 -7.941 1 33.72 17 LYS B O 1
ATOM 847 N N . ASN B 1 18 ? 29.281 3.859 -8.109 1 33.66 18 ASN B N 1
ATOM 848 C CA . ASN B 1 18 ? 28.266 4.352 -7.195 1 33.66 18 ASN B CA 1
ATOM 849 C C . ASN B 1 18 ? 26.969 3.557 -7.328 1 33.66 18 ASN B C 1
ATOM 851 O O . ASN B 1 18 ? 26.109 3.883 -8.164 1 33.66 18 ASN B O 1
ATOM 855 N N . THR B 1 19 ? 26.828 2.422 -7.559 1 36.84 19 THR B N 1
ATOM 856 C CA . THR B 1 19 ? 25.703 1.517 -7.391 1 36.84 19 THR B CA 1
ATOM 857 C C . THR B 1 19 ? 24.828 1.953 -6.215 1 36.84 19 THR B C 1
ATOM 859 O O . THR B 1 19 ? 23.953 1.206 -5.773 1 36.84 19 THR B O 1
ATOM 862 N N . LYS B 1 20 ? 25.281 2.75 -5.277 1 39.31 20 LYS B N 1
ATOM 863 C CA . LYS B 1 20 ? 24.922 3.379 -4.012 1 39.31 20 LYS B CA 1
ATOM 864 C C . LYS B 1 20 ? 23.516 3.984 -4.082 1 39.31 20 LYS B C 1
ATOM 866 O O . LYS B 1 20 ? 22.688 3.719 -3.221 1 39.31 20 LYS B O 1
ATOM 871 N N . ASN B 1 21 ? 23.438 5.344 -4.477 1 41.25 21 ASN B N 1
ATOM 872 C CA . ASN B 1 21 ? 22.406 6.332 -4.234 1 41.25 21 ASN B CA 1
ATOM 873 C C . ASN B 1 21 ? 21.172 6.086 -5.113 1 41.25 21 ASN B C 1
ATOM 875 O O . ASN B 1 21 ? 20.938 6.809 -6.082 1 41.25 21 ASN B O 1
ATOM 879 N N . ALA B 1 22 ? 21.188 5.117 -5.82 1 49.09 22 ALA B N 1
ATOM 880 C CA . ALA B 1 22 ? 19.953 5.094 -6.605 1 49.09 22 ALA B CA 1
ATOM 881 C C . ALA B 1 22 ? 18.812 5.773 -5.859 1 49.09 22 ALA B C 1
ATOM 883 O O . ALA B 1 22 ? 18.609 5.527 -4.668 1 49.09 22 ALA B O 1
ATOM 884 N N . PRO B 1 23 ? 18.438 6.789 -6.484 1 59.62 23 PRO B N 1
ATOM 885 C CA . PRO B 1 23 ? 17.391 7.488 -5.738 1 59.62 23 PRO B CA 1
ATOM 886 C C . PRO B 1 23 ? 16.312 6.547 -5.199 1 59.62 23 PRO B C 1
ATOM 888 O O . PRO B 1 23 ? 15.898 5.617 -5.898 1 59.62 23 PRO B O 1
ATOM 891 N N . LYS B 1 24 ? 16.391 6.305 -3.92 1 82.12 24 LYS B N 1
ATOM 892 C CA . LYS B 1 24 ? 15.312 5.562 -3.279 1 82.12 24 LYS B CA 1
ATOM 893 C C . LYS B 1 24 ? 13.969 5.879 -3.926 1 82.12 24 LYS B C 1
ATOM 895 O O . LYS B 1 24 ? 13.68 7.035 -4.238 1 82.12 24 LYS B O 1
ATOM 900 N N . LYS B 1 25 ? 13.344 4.785 -4.422 1 92.12 25 LYS B N 1
ATOM 901 C CA . LYS B 1 25 ? 12 4.949 -4.98 1 92.12 25 LYS B CA 1
ATOM 902 C C . LYS B 1 25 ? 11.125 5.797 -4.066 1 92.12 25 LYS B C 1
ATOM 904 O O . LYS B 1 25 ? 11.211 5.691 -2.84 1 92.12 25 LYS B O 1
ATOM 909 N N . SER B 1 26 ? 10.43 6.703 -4.711 1 93.38 26 SER B N 1
ATOM 910 C CA . SER B 1 26 ? 9.398 7.434 -3.98 1 93.38 26 SER B CA 1
ATOM 911 C C . SER B 1 26 ? 8.234 6.52 -3.609 1 93.38 26 SER B C 1
ATOM 913 O O . SER B 1 26 ? 8.156 5.383 -4.078 1 93.38 26 SER B O 1
ATOM 915 N N . PHE B 1 27 ? 7.473 7.008 -2.746 1 94.06 27 PHE B N 1
ATOM 916 C CA . PHE B 1 27 ? 6.238 6.312 -2.391 1 94.06 27 PHE B CA 1
ATOM 917 C C . PHE B 1 27 ? 5.43 5.973 -3.637 1 94.06 27 PHE B C 1
ATOM 919 O O . PHE B 1 27 ? 5.031 4.82 -3.83 1 94.06 27 PHE B O 1
ATOM 926 N N . GLU B 1 28 ? 5.238 6.961 -4.504 1 93.12 28 GLU B N 1
ATOM 927 C CA . GLU B 1 28 ? 4.441 6.797 -5.719 1 93.12 28 GLU B CA 1
ATOM 928 C C . GLU B 1 28 ? 5.047 5.73 -6.633 1 93.12 28 GLU B C 1
ATOM 930 O O . GLU B 1 28 ? 4.32 4.953 -7.25 1 93.12 28 GLU B O 1
ATOM 935 N N . GLU B 1 29 ? 6.293 5.688 -6.68 1 95.94 29 GLU B N 1
ATOM 936 C CA . GLU B 1 29 ? 6.973 4.695 -7.508 1 95.94 29 GLU B CA 1
ATOM 937 C C . GLU B 1 29 ? 6.738 3.285 -6.98 1 95.94 29 GLU B C 1
ATOM 939 O O . GLU B 1 29 ? 6.531 2.352 -7.758 1 95.94 29 GLU B O 1
ATOM 944 N N . HIS B 1 30 ? 6.781 3.133 -5.668 1 97.19 30 HIS B N 1
ATOM 945 C CA . HIS B 1 30 ? 6.492 1.833 -5.074 1 97.19 30 HIS B CA 1
ATOM 946 C C . HIS B 1 30 ? 5.051 1.411 -5.348 1 97.19 30 HIS B C 1
ATOM 948 O O . HIS B 1 30 ? 4.793 0.254 -5.688 1 97.19 30 HIS B O 1
ATOM 954 N N . VAL B 1 31 ? 4.141 2.355 -5.289 1 95.62 31 VAL B N 1
ATOM 955 C CA . VAL B 1 31 ? 2.73 2.068 -5.535 1 95.62 31 VAL B CA 1
ATOM 956 C C . VAL B 1 31 ? 2.527 1.696 -7 1 95.62 31 VAL B C 1
ATOM 958 O O . VAL B 1 31 ? 1.787 0.761 -7.316 1 95.62 31 VAL B O 1
ATOM 961 N N . HIS B 1 32 ? 3.201 2.357 -7.898 1 95.75 32 HIS B N 1
ATOM 962 C CA . HIS B 1 32 ? 3.096 2.041 -9.32 1 95.75 32 HIS B CA 1
ATOM 963 C C . HIS B 1 32 ? 3.658 0.654 -9.617 1 95.75 32 HIS B C 1
ATOM 965 O O . HIS B 1 32 ? 3.076 -0.101 -10.398 1 95.75 32 HIS B O 1
ATOM 971 N N . SER B 1 33 ? 4.75 0.314 -9.016 1 96.75 33 SER B N 1
ATOM 972 C CA . SER B 1 33 ? 5.316 -1.022 -9.156 1 96.75 33 SER B CA 1
ATOM 973 C C . SER B 1 33 ? 4.367 -2.088 -8.617 1 96.75 33 SER B C 1
ATOM 975 O O . SER B 1 33 ? 4.215 -3.152 -9.219 1 96.75 33 SER B O 1
ATOM 977 N N . LEU B 1 34 ? 3.785 -1.785 -7.5 1 96.75 34 L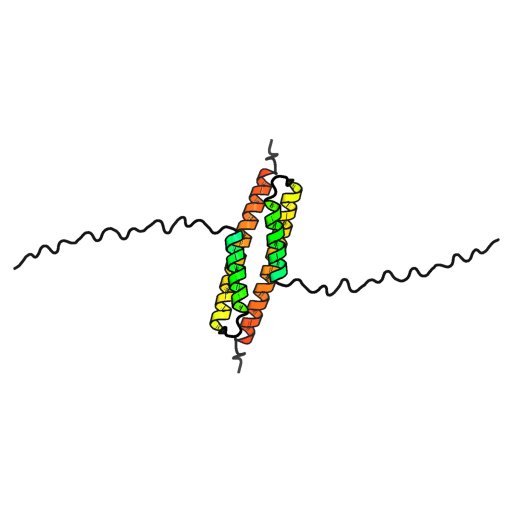EU B N 1
ATOM 978 C CA . LEU B 1 34 ? 2.787 -2.664 -6.898 1 96.75 34 LEU B CA 1
ATOM 979 C C . LEU B 1 34 ? 1.634 -2.914 -7.867 1 96.75 34 LEU B C 1
ATOM 981 O O . LEU B 1 34 ? 1.256 -4.062 -8.102 1 96.75 34 LEU B O 1
ATOM 985 N N . GLU B 1 35 ? 1.095 -1.859 -8.445 1 95.5 35 GLU B N 1
ATOM 986 C CA . GLU B 1 35 ? -0.027 -1.971 -9.375 1 95.5 35 GLU B CA 1
ATOM 987 C C . GLU B 1 35 ? 0.351 -2.795 -10.602 1 95.5 35 GLU B C 1
ATOM 989 O O . GLU B 1 35 ? -0.447 -3.602 -11.086 1 95.5 35 GLU B O 1
ATOM 994 N N . ARG B 1 36 ? 1.515 -2.609 -11.094 1 96.81 36 ARG B N 1
ATOM 995 C CA . ARG B 1 36 ? 1.989 -3.375 -12.242 1 96.81 36 ARG B CA 1
ATOM 996 C C . ARG B 1 36 ? 2.068 -4.863 -11.914 1 96.81 36 ARG B C 1
ATOM 998 O O . ARG B 1 36 ? 1.673 -5.703 -12.727 1 96.81 36 ARG B O 1
ATOM 1005 N N . ALA B 1 37 ? 2.596 -5.137 -10.742 1 96.81 37 ALA B N 1
ATOM 1006 C CA . ALA B 1 37 ? 2.672 -6.531 -10.32 1 96.81 37 ALA B CA 1
ATOM 1007 C C . ALA B 1 37 ? 1.281 -7.148 -10.203 1 96.81 37 ALA B C 1
ATOM 1009 O O . ALA B 1 37 ? 1.054 -8.273 -10.664 1 96.81 37 ALA B O 1
ATOM 1010 N N . ILE B 1 38 ? 0.394 -6.418 -9.672 1 94.81 38 ILE B N 1
ATOM 1011 C CA . ILE B 1 38 ? -0.975 -6.887 -9.492 1 94.81 38 ILE B CA 1
ATOM 1012 C C . ILE B 1 38 ? -1.632 -7.102 -10.852 1 94.81 38 ILE B C 1
ATOM 1014 O O . ILE B 1 38 ? -2.359 -8.078 -11.055 1 94.81 38 ILE B O 1
ATOM 1018 N N . ASP B 1 39 ? -1.428 -6.184 -11.781 1 95.06 39 ASP B N 1
ATOM 1019 C CA . ASP B 1 39 ? -1.972 -6.309 -13.133 1 95.06 39 ASP B CA 1
ATOM 1020 C C . ASP B 1 39 ? -1.491 -7.598 -13.805 1 95.06 39 ASP B C 1
ATOM 1022 O O . ASP B 1 39 ? -2.266 -8.273 -14.477 1 95.06 39 ASP B O 1
ATOM 1026 N N . ARG B 1 40 ? -0.315 -7.945 -13.547 1 96.06 40 ARG B N 1
ATOM 1027 C CA . ARG B 1 40 ? 0.265 -9.148 -14.141 1 96.06 40 ARG B CA 1
ATOM 1028 C C . ARG B 1 40 ? -0.332 -10.406 -13.523 1 96.06 40 ARG B C 1
ATOM 1030 O O . ARG B 1 40 ? -0.432 -11.438 -14.18 1 96.06 40 ARG B O 1
ATOM 1037 N N . LEU B 1 41 ? -0.709 -10.312 -12.297 1 93.56 41 LEU B N 1
ATOM 1038 C CA . LEU B 1 41 ? -1.308 -11.453 -11.609 1 93.56 41 LEU B CA 1
ATOM 1039 C C . LEU B 1 41 ? -2.627 -11.852 -12.266 1 93.56 41 LEU B C 1
ATOM 1041 O O . LEU B 1 41 ? -3.105 -12.969 -12.078 1 93.56 41 LEU B O 1
ATOM 1045 N N . ASN B 1 42 ? -3.217 -11.008 -13.008 1 88.88 42 ASN B N 1
ATOM 1046 C CA . ASN B 1 42 ? -4.492 -11.266 -13.664 1 88.88 42 ASN B CA 1
ATOM 1047 C C . ASN B 1 42 ? -4.297 -11.938 -15.016 1 88.88 42 ASN B C 1
ATOM 1049 O O . ASN B 1 42 ? -5.27 -12.242 -15.711 1 88.88 42 ASN B O 1
ATOM 1053 N N . ASP B 1 43 ? -3.104 -12.172 -15.383 1 93.44 43 ASP B N 1
ATOM 1054 C CA . ASP B 1 43 ? -2.805 -12.922 -16.594 1 93.44 43 ASP B CA 1
ATOM 1055 C C . ASP B 1 43 ? -3.258 -14.375 -16.469 1 93.44 43 ASP B C 1
ATOM 1057 O O . ASP B 1 43 ? -2.768 -15.117 -15.617 1 93.44 43 ASP B O 1
ATOM 1061 N N . PRO B 1 44 ? -4.09 -14.773 -17.359 1 92.06 44 PRO B N 1
ATOM 1062 C CA . PRO B 1 44 ? -4.602 -16.141 -17.25 1 92.06 44 PRO B CA 1
ATOM 1063 C C . PRO B 1 44 ? -3.545 -17.188 -17.578 1 92.06 44 PRO B C 1
ATOM 1065 O O . PRO B 1 44 ? -3.705 -18.359 -17.234 1 92.06 44 PRO B O 1
ATOM 1068 N N . ASN B 1 45 ? -2.523 -16.797 -18.234 1 94.56 45 ASN B N 1
ATOM 1069 C CA . ASN B 1 45 ? -1.475 -17.734 -18.609 1 94.56 45 ASN B CA 1
ATOM 1070 C C . ASN B 1 45 ? -0.313 -17.719 -17.625 1 94.56 45 ASN B C 1
ATOM 1072 O O . ASN B 1 45 ? 0.765 -18.234 -17.922 1 94.56 45 ASN B O 1
ATOM 1076 N N . LEU B 1 46 ? -0.569 -17.203 -16.547 1 93.62 46 LEU B N 1
ATOM 1077 C CA . LEU B 1 46 ? 0.479 -17.062 -15.539 1 93.62 46 LEU B CA 1
ATOM 1078 C C . LEU B 1 46 ? 0.748 -18.391 -14.844 1 93.62 46 LEU B C 1
ATOM 1080 O O . LEU B 1 46 ? -0.183 -19.047 -14.375 1 93.62 46 LEU B O 1
ATOM 1084 N N . SER B 1 47 ? 2.088 -18.859 -14.859 1 92.62 47 SER B N 1
ATOM 1085 C CA . SER B 1 47 ? 2.43 -20.078 -14.125 1 92.62 47 SER B CA 1
ATOM 1086 C C . SER B 1 47 ? 2.309 -19.875 -12.617 1 92.62 47 SER B C 1
ATOM 1088 O O . SER B 1 47 ? 2.342 -18.734 -12.141 1 92.62 47 SER B O 1
ATOM 1090 N N . LEU B 1 48 ? 2.254 -20.938 -11.945 1 87 48 LEU B N 1
ATOM 1091 C CA . LEU B 1 48 ? 2.18 -20.891 -10.484 1 87 48 LEU B CA 1
ATOM 1092 C C . LEU B 1 48 ? 3.416 -20.219 -9.898 1 87 48 LEU B C 1
ATOM 1094 O O . LEU B 1 48 ? 3.301 -19.359 -9.031 1 87 48 LEU B O 1
ATOM 1098 N N . LYS B 1 49 ? 4.512 -20.656 -10.391 1 91.81 49 LYS B N 1
ATOM 1099 C CA . LYS B 1 49 ? 5.762 -20.094 -9.891 1 91.81 49 LYS B CA 1
ATOM 1100 C C . LYS B 1 49 ? 5.824 -18.594 -10.156 1 91.81 49 LYS B C 1
ATOM 1102 O O . LYS B 1 49 ? 6.152 -17.812 -9.266 1 91.81 49 LYS B O 1
ATOM 1107 N N . ASP B 1 50 ? 5.492 -18.172 -11.32 1 94.56 50 ASP B N 1
ATOM 1108 C CA . ASP B 1 50 ? 5.5 -16.766 -11.672 1 94.56 50 ASP B CA 1
ATOM 1109 C C . ASP B 1 50 ? 4.5 -15.984 -10.82 1 94.56 50 ASP B C 1
ATOM 1111 O O . ASP B 1 50 ? 4.781 -14.859 -10.391 1 94.56 50 ASP B O 1
ATOM 1115 N N . GLY B 1 51 ? 3.33 -16.594 -10.617 1 94 51 GLY B N 1
ATOM 1116 C CA . GLY B 1 51 ? 2.334 -15.977 -9.758 1 94 51 GLY B CA 1
ATOM 1117 C C . GLY B 1 51 ? 2.828 -15.734 -8.344 1 94 51 GLY B C 1
ATOM 1118 O O . GLY B 1 51 ? 2.643 -14.648 -7.793 1 94 51 GLY B O 1
ATOM 1119 N N . MET B 1 52 ? 3.492 -16.703 -7.844 1 93.75 52 MET B N 1
ATOM 1120 C CA . MET B 1 52 ? 4.016 -16.578 -6.488 1 93.75 52 MET B CA 1
ATOM 1121 C C . MET B 1 52 ? 5.098 -15.508 -6.414 1 93.75 52 MET B C 1
ATOM 1123 O O . MET B 1 52 ? 5.137 -14.727 -5.469 1 93.75 52 MET B O 1
ATOM 1127 N N . ASP B 1 53 ? 5.875 -15.469 -7.371 1 95.5 53 ASP B N 1
ATOM 1128 C CA . ASP B 1 53 ? 6.93 -14.461 -7.414 1 95.5 53 ASP B CA 1
ATOM 1129 C C . ASP B 1 53 ? 6.34 -13.055 -7.523 1 95.5 53 ASP B C 1
ATOM 1131 O O . ASP B 1 53 ? 6.84 -12.117 -6.898 1 95.5 53 ASP B O 1
ATOM 1135 N N . LEU B 1 54 ? 5.344 -12.938 -8.328 1 96.62 54 LEU B N 1
ATOM 1136 C CA . LEU B 1 54 ? 4.68 -11.648 -8.469 1 96.62 54 LEU B CA 1
ATOM 1137 C C . LEU B 1 54 ? 4.023 -11.227 -7.152 1 96.62 54 LEU B C 1
ATOM 1139 O O . LEU B 1 54 ? 4.059 -10.055 -6.781 1 96.62 54 LEU B O 1
ATOM 1143 N N . TYR B 1 55 ? 3.473 -12.195 -6.453 1 95.19 55 TYR B N 1
ATOM 1144 C CA . TYR B 1 55 ? 2.904 -11.891 -5.148 1 95.19 55 TYR B CA 1
ATOM 1145 C C . TYR B 1 55 ? 3.979 -11.391 -4.191 1 95.19 55 TYR B C 1
ATOM 1147 O O . TYR B 1 55 ? 3.775 -10.398 -3.48 1 95.19 55 TYR B O 1
ATOM 1155 N N . LYS B 1 56 ? 5.031 -11.977 -4.156 1 95.56 56 LYS B N 1
ATOM 1156 C CA . LYS B 1 56 ? 6.129 -11.578 -3.277 1 95.56 56 LYS B CA 1
ATOM 1157 C C . LYS B 1 56 ? 6.633 -10.18 -3.623 1 95.56 56 LYS B C 1
ATOM 1159 O O . LYS B 1 56 ? 6.879 -9.367 -2.732 1 95.56 56 LYS B O 1
ATOM 1164 N N . THR B 1 57 ? 6.734 -9.977 -4.859 1 97.31 57 THR B N 1
ATOM 1165 C CA . THR B 1 57 ? 7.145 -8.648 -5.312 1 97.31 57 THR B CA 1
ATOM 1166 C C . THR B 1 57 ? 6.133 -7.594 -4.875 1 97.31 57 THR B C 1
ATOM 1168 O O . THR B 1 57 ? 6.512 -6.543 -4.355 1 97.31 57 THR B O 1
ATOM 1171 N N . ALA B 1 58 ? 4.906 -7.875 -5.098 1 97.12 58 ALA B N 1
ATOM 1172 C CA . ALA B 1 58 ? 3.842 -6.945 -4.727 1 97.12 58 ALA B CA 1
ATOM 1173 C C . ALA B 1 58 ? 3.863 -6.66 -3.227 1 97.12 58 ALA B C 1
ATOM 1175 O O . ALA B 1 58 ? 3.752 -5.504 -2.807 1 97.12 58 ALA B O 1
ATOM 1176 N N . MET B 1 59 ? 4.078 -7.688 -2.451 1 96.06 59 MET B N 1
ATOM 1177 C CA . MET B 1 59 ? 4.137 -7.527 -1.001 1 96.06 59 MET B CA 1
ATOM 1178 C C . MET B 1 59 ? 5.336 -6.676 -0.596 1 96.06 59 MET B C 1
ATOM 1180 O O . MET B 1 59 ? 5.227 -5.82 0.285 1 96.06 59 MET B O 1
ATOM 1184 N N . GLN B 1 60 ? 6.367 -6.906 -1.204 1 97.31 60 GLN B N 1
ATOM 1185 C CA . GLN B 1 60 ? 7.57 -6.133 -0.912 1 97.31 60 GLN B CA 1
ATOM 1186 C C . GLN B 1 60 ? 7.371 -4.66 -1.253 1 97.31 60 GLN B C 1
ATOM 1188 O O . GLN B 1 60 ? 7.758 -3.781 -0.478 1 97.31 60 GLN B O 1
ATOM 1193 N N . GLU B 1 61 ? 6.832 -4.371 -2.41 1 97.62 61 GLU B N 1
ATOM 1194 C CA . GLU B 1 61 ? 6.555 -2.996 -2.809 1 97.62 61 GLU B CA 1
ATOM 1195 C C . GLU B 1 61 ? 5.602 -2.318 -1.828 1 97.62 61 GLU B C 1
ATOM 1197 O O . GLU B 1 61 ? 5.777 -1.145 -1.495 1 97.62 61 GLU B O 1
ATOM 1202 N N . LEU B 1 62 ? 4.637 -3.043 -1.403 1 96.69 62 LEU B N 1
ATOM 1203 C CA . LEU B 1 62 ? 3.682 -2.514 -0.437 1 96.69 62 LEU B CA 1
ATOM 1204 C C . LEU B 1 62 ? 4.367 -2.195 0.887 1 96.69 62 LEU B C 1
ATOM 1206 O O . LEU B 1 62 ? 4.121 -1.144 1.483 1 96.69 62 LEU B O 1
ATOM 1210 N N . PHE B 1 63 ? 5.172 -3.057 1.338 1 95.62 63 PHE B N 1
ATOM 1211 C CA . PHE B 1 63 ? 5.898 -2.883 2.592 1 95.62 63 PHE B CA 1
ATOM 1212 C C . PHE B 1 63 ? 6.793 -1.649 2.533 1 95.62 63 PHE B C 1
ATOM 1214 O O . PHE B 1 63 ? 6.812 -0.848 3.469 1 95.62 63 PHE B O 1
ATOM 1221 N N . LEU B 1 64 ? 7.438 -1.49 1.478 1 96.62 64 LEU B N 1
ATOM 1222 C CA . LEU B 1 64 ? 8.336 -0.355 1.318 1 96.62 64 LEU B CA 1
ATOM 1223 C C . LEU B 1 64 ? 7.559 0.952 1.229 1 96.62 64 LEU B C 1
ATOM 1225 O O . LEU B 1 64 ? 7.973 1.968 1.792 1 96.62 64 LEU B O 1
ATOM 1229 N N . ALA B 1 65 ? 6.441 0.918 0.51 1 96.44 65 ALA B N 1
ATOM 1230 C CA . ALA B 1 65 ? 5.57 2.09 0.475 1 96.44 65 ALA B CA 1
ATOM 1231 C C . ALA B 1 65 ? 5.062 2.436 1.87 1 96.44 65 ALA B C 1
ATOM 1233 O O . ALA B 1 65 ? 5.023 3.609 2.25 1 96.44 65 ALA B O 1
ATOM 1234 N N . GLN B 1 66 ? 4.73 1.466 2.619 1 95.31 66 GLN B N 1
ATOM 1235 C CA . GLN B 1 66 ? 4.25 1.663 3.982 1 95.31 66 GLN B CA 1
ATOM 1236 C C . GLN B 1 66 ? 5.32 2.309 4.855 1 95.31 66 GLN B C 1
ATOM 1238 O O . GLN B 1 66 ? 5.039 3.25 5.602 1 95.31 66 GLN B O 1
ATOM 1243 N N . LYS B 1 67 ? 6.477 1.872 4.785 1 96.19 67 LYS B N 1
ATOM 1244 C CA . LYS B 1 67 ? 7.578 2.424 5.57 1 96.19 67 LYS B CA 1
ATOM 1245 C C . LYS B 1 67 ? 7.812 3.893 5.227 1 96.19 67 LYS B C 1
ATOM 1247 O O . LYS B 1 67 ? 8.016 4.719 6.117 1 96.19 67 LYS B O 1
ATOM 1252 N N . LEU B 1 68 ? 7.789 4.18 3.967 1 95 68 LEU B N 1
ATOM 1253 C CA . LEU B 1 68 ? 7.996 5.555 3.533 1 95 68 LEU B CA 1
ATOM 1254 C C . LEU B 1 68 ? 6.887 6.465 4.059 1 95 68 LEU B C 1
ATOM 1256 O O . LEU B 1 68 ? 7.156 7.574 4.52 1 95 68 LEU B O 1
ATOM 1260 N N . LEU B 1 69 ? 5.695 6.008 3.967 1 95.12 69 LEU B N 1
ATOM 1261 C CA . LEU B 1 69 ? 4.555 6.785 4.434 1 95.12 69 LEU B CA 1
ATOM 1262 C C . LEU B 1 69 ? 4.613 6.984 5.945 1 95.12 69 LEU B C 1
ATOM 1264 O O . LEU B 1 69 ? 4.344 8.078 6.441 1 95.12 69 LEU B O 1
ATOM 1268 N N . GLU B 1 70 ? 4.945 5.957 6.684 1 94.38 70 GLU B N 1
ATOM 1269 C CA . GLU B 1 70 ? 5.082 6.043 8.133 1 94.38 70 GLU B CA 1
ATOM 1270 C C . GLU B 1 70 ? 6.16 7.043 8.531 1 94.38 70 GLU B C 1
ATOM 1272 O O . GLU B 1 70 ? 5.965 7.844 9.445 1 94.38 70 GLU B O 1
ATOM 1277 N N . ASN B 1 71 ? 7.215 7.012 7.859 1 94.75 71 ASN B N 1
ATOM 1278 C CA . ASN B 1 71 ? 8.297 7.949 8.133 1 94.75 71 ASN B CA 1
ATOM 1279 C C . ASN B 1 71 ? 7.871 9.391 7.875 1 94.75 71 ASN B C 1
ATOM 1281 O O . ASN B 1 71 ? 8.18 10.289 8.664 1 94.75 71 ASN B O 1
ATOM 1285 N N . ALA B 1 72 ? 7.25 9.578 6.77 1 92.38 72 ALA B N 1
ATOM 1286 C CA . ALA B 1 72 ? 6.762 10.914 6.438 1 92.38 72 ALA B CA 1
ATOM 1287 C C . ALA B 1 72 ? 5.785 11.422 7.5 1 92.38 72 ALA B C 1
ATOM 1289 O O . ALA B 1 72 ? 5.828 12.594 7.887 1 92.38 72 ALA B O 1
ATOM 1290 N N . TYR B 1 73 ? 4.918 10.602 7.918 1 92 73 TYR B N 1
ATOM 1291 C CA . TYR B 1 73 ? 3.949 10.938 8.953 1 92 73 TYR B CA 1
ATOM 1292 C C . TYR B 1 73 ? 4.652 11.336 10.25 1 92 73 TYR B C 1
ATOM 1294 O O . TYR B 1 73 ? 4.312 12.352 10.859 1 92 73 TYR B O 1
ATOM 1302 N N . LEU B 1 74 ? 5.594 10.617 10.664 1 91.31 74 LEU B N 1
ATOM 1303 C CA . LEU B 1 74 ? 6.328 10.867 11.898 1 91.31 74 LEU B CA 1
ATOM 1304 C C . LEU B 1 74 ? 7.094 12.188 11.82 1 91.31 74 LEU B C 1
ATOM 1306 O O . LEU B 1 74 ? 7.133 12.938 12.797 1 91.31 74 LEU B O 1
ATOM 1310 N N . GLU B 1 75 ? 7.648 12.406 10.688 1 88.69 75 GLU B N 1
ATOM 1311 C CA . GLU B 1 75 ? 8.352 13.672 10.5 1 88.69 75 GLU B CA 1
ATOM 1312 C C . GLU B 1 75 ? 7.383 14.852 10.57 1 88.69 75 GLU B C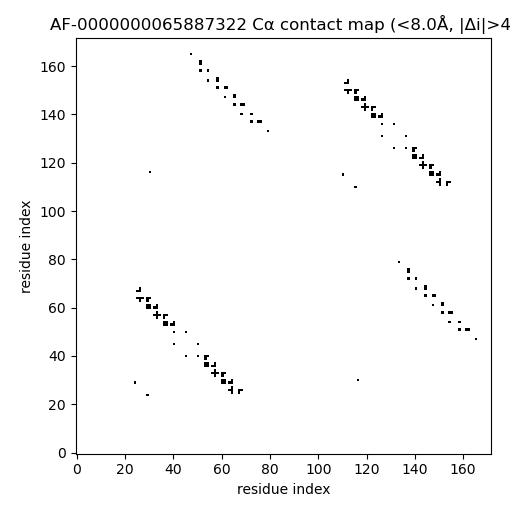 1
ATOM 1314 O O . GLU B 1 75 ? 7.703 15.883 11.164 1 88.69 75 GLU B O 1
ATOM 1319 N N . HIS B 1 76 ? 6.309 14.68 9.977 1 86.56 76 HIS B N 1
ATOM 1320 C CA . HIS B 1 76 ? 5.277 15.711 10.008 1 86.56 76 HIS B CA 1
ATOM 1321 C C . HIS B 1 76 ? 4.785 15.961 11.43 1 86.56 76 HIS B C 1
ATOM 1323 O O . HIS B 1 76 ? 4.555 17.109 11.82 1 86.56 76 HIS B O 1
ATOM 1329 N N . GLU B 1 77 ? 4.641 14.961 12.18 1 85.44 77 GLU B N 1
ATOM 1330 C CA . GLU B 1 77 ? 4.199 15.047 13.57 1 85.44 77 GLU B CA 1
ATOM 1331 C C . GLU B 1 77 ? 5.242 15.75 14.438 1 85.44 77 GLU B C 1
ATOM 1333 O O . GLU B 1 77 ? 4.895 16.562 15.297 1 85.44 77 GLU B O 1
ATOM 1338 N N . LYS B 1 78 ? 6.434 15.453 14.281 1 86.62 78 LYS B N 1
ATOM 1339 C CA . LYS B 1 78 ? 7.531 16.047 15.039 1 86.62 78 LYS B CA 1
ATOM 1340 C C . LYS B 1 78 ? 7.621 17.547 14.805 1 86.62 78 LYS B C 1
ATOM 1342 O O . LYS B 1 78 ? 7.961 18.312 15.719 1 86.62 78 LYS B O 1
ATOM 1347 N N . LEU B 1 79 ? 7.312 17.875 13.648 1 79.69 79 LEU B N 1
ATOM 1348 C CA . LEU B 1 79 ? 7.371 19.297 13.312 1 79.69 79 LEU B CA 1
ATOM 1349 C C . LEU B 1 79 ? 6.254 20.062 14.008 1 79.69 79 LEU B C 1
ATOM 1351 O O . LEU B 1 79 ? 6.363 21.281 14.203 1 79.69 79 LEU B O 1
ATOM 1355 N N . GLN B 1 80 ? 5.258 19.438 14.344 1 76 80 GLN B N 1
ATOM 1356 C CA . GLN B 1 80 ? 4.121 20.094 14.977 1 76 80 GLN B CA 1
ATOM 1357 C C . GLN B 1 80 ? 4.246 20.062 16.5 1 76 80 GLN B C 1
ATOM 1359 O O . GLN B 1 80 ? 3.496 20.75 17.203 1 76 80 GLN B O 1
ATOM 1364 N N . THR B 1 81 ? 4.832 19.047 17.047 1 71.94 81 THR B N 1
ATOM 1365 C CA . THR B 1 81 ? 4.965 18.984 18.5 1 71.94 81 THR B CA 1
ATOM 1366 C C . THR B 1 81 ? 6.02 19.953 19 1 71.94 81 THR B C 1
ATOM 1368 O O . THR B 1 81 ? 7.184 19.891 18.594 1 71.94 81 THR B O 1
ATOM 1371 N N . PRO B 1 82 ? 5.629 21.156 19.312 1 60.75 82 PRO B N 1
ATOM 1372 C CA . PRO B 1 82 ? 6.582 22.031 20.016 1 60.75 82 PRO B CA 1
ATOM 1373 C C . PRO B 1 82 ? 7.344 21.297 21.109 1 60.75 82 PRO B C 1
ATOM 1375 O O . PRO B 1 82 ? 6.836 20.344 21.688 1 60.75 82 PRO B O 1
ATOM 1378 N N . ASP B 1 83 ? 8.664 21.094 20.969 1 54.22 83 ASP B N 1
ATOM 1379 C CA . ASP B 1 83 ? 9.422 20.75 22.172 1 54.22 83 ASP B CA 1
ATOM 1380 C C . ASP B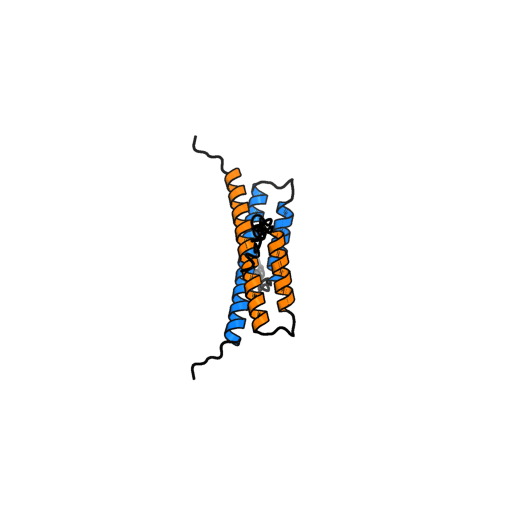 1 83 ? 8.812 21.406 23.422 1 54.22 83 ASP B C 1
ATOM 1382 O O . ASP B 1 83 ? 8.922 22.625 23.594 1 54.22 83 ASP B O 1
ATOM 1386 N N . GLN B 1 84 ? 7.559 21.344 23.797 1 49.94 84 GLN B N 1
ATOM 1387 C CA . GLN B 1 84 ? 7.328 21.875 25.125 1 49.94 84 GLN B CA 1
ATOM 1388 C C . GLN B 1 84 ? 8.352 21.344 26.125 1 49.94 84 GLN B C 1
ATOM 1390 O O . GLN B 1 84 ? 8.086 20.375 26.844 1 49.94 84 GLN B O 1
ATOM 1395 N N . LYS B 1 85 ? 9.523 21 26 1 44.81 85 LYS B N 1
ATOM 1396 C CA . LYS B 1 85 ? 10.328 20.984 27.219 1 44.81 85 LYS B CA 1
ATOM 1397 C C . LYS B 1 85 ? 10.352 22.375 27.859 1 44.81 85 LYS B C 1
ATOM 1399 O O . LYS B 1 85 ? 10.648 22.5 29.047 1 44.81 85 LYS B O 1
ATOM 1404 N N . ALA B 1 86 ? 10.312 23.766 27.469 1 39.38 86 ALA B N 1
ATOM 1405 C CA . ALA B 1 86 ? 10.836 24.672 28.469 1 39.38 86 ALA B CA 1
ATOM 1406 C C . ALA B 1 86 ? 9.812 24.938 29.578 1 39.38 86 ALA B C 1
ATOM 1408 O O . ALA B 1 86 ? 8.602 24.938 29.312 1 39.38 86 ALA B O 1
#

=== Feature glossary ===
Feature key, reading from the visual/contextual features back to the raw sequence:

Rendered structure images. Structure images are PyMOL renders from six orthogonal camera directions. Cartoon representation draws helices as coils and strands as arrows; sticks shows the backbone as bonds; surface shows the solvent-excluded envelope. Rainbow coloring maps sequence position to hue (blue→red, N→C); chain coloring assigns a distinct color per polypeptide.

Contact-map, Ramachandran, and PAE plots. Three diagnostic plots accompany the record. The Cα contact map visualizes the tertiary structure as a 2D adjacency matrix (8 Å cutoff, sequence-local contacts suppressed). The Ramachandran plot shows the distribution of backbone (φ, ψ) torsions, with points in the α and β basins reflecting secondary structure content. The PAE plot shows AlphaFold's inter-residue confidence as a color matrix.

InterPro / GO / CATH / organism. The annotation block draws on four external resources. InterPro: which protein families and domains the sequence belongs to. GO: standardized terms for what the protein does, what process it participates in, and where in the cell it acts. CATH: which structural fold it has in the CATH hierarchy. Organism: the species of origin.

Nearest PDB structures. Structural nearest neighbors (via Foldseek easy-search vs the PDB). Reported per hit: target PDB id, E-value, and alignment TM-score. A TM-score above ~0.5 is the conventional threshold for 'same fold'.

Predicted aligned error. Predicted aligned error is AlphaFold's pairwise confidence. Unlike pLDDT (per-residue), PAE is per-residue-pair and captures whether two parts of the structure are correctly placed relative to each other. Units are ångströms of expected positional error.

Solvent-accessible surface area. SASA measures how much of the protein is reachable by solvent. It is computed by rolling a water-sized probe over the atomic surface and summing the exposed area (Å²). Per-residue SASA distinguishes core (buried, low SASA) from surface (exposed, high SASA) residues; total SASA is a whole-molecule size measure.

B-factor. Crystallographic B-factors measure how much each atom's electron density is smeared out, in Å². They rise in mobile loops and surface residues and fall in the buried interior. In AlphaFold models this column is repurposed to hold pLDDT instead.

pLDDT. For AlphaFold models, the B-factor field carries pLDDT — the model's own estimate of local accuracy on a 0–100 scale. Regions with pLDDT<50 should be treated as essentially unmodeled; they often correspond to intrinsically disordered segments.

Backbone torsions (φ/ψ). φ (phi) and ψ (psi) are the two rotatable backbone dihedrals per residue: φ is the C(i-1)–N–Cα–C torsion, ψ is the N–Cα–C–N(i+1) torsion, both in degrees on (−180°, 180°]. α-helical residues cluster near (−60°, −45°); β-strand residues near (−120°, +130°). A Ramachandran plot is simply a scatter of (φ, ψ) for every residue.

Radius of gyration, Cα contacts, bounding box. Radius of gyration (Rg) is the root-mean-square distance of Cα atoms from their centroid — a single number for overall size and compactness. A globular domain of N residues has Rg ≈ 2.2·N^0.38 Å; an extended or disordered chain has a much larger Rg. The Cα contact count is the number of residue pairs whose Cα atoms are within 8 Å and are more than four positions apart in sequence — a standard proxy for tertiary packing density. The bounding box is the smallest axis-aligned box enclosing all Cα atoms.

Secondary structure (3-state, P-SEA). Three-state secondary structure (P-SEA) collapses the eight DSSP classes into helix (a), strand (b), and coil (c). P-SEA assigns these from Cα geometry alone — distances and angles — without requiring backbone oxygens, so it works on any Cα trace.

Secondary structure (8-state, DSSP). Secondary structure is the local, repeating backbone conformation. DSSP classifies it into eight states by reading the hydrogen-bond network: three helix types (H, G, I), two β types (E, B), two non-regular types (T, S), and unstructured coil (-).

Foldseek 3Di. The Foldseek 3Di string encodes local tertiary geometry as a 20-letter alphabet — one character per residue — derived from the relative positions of nearby Cα atoms. Unlike the amino-acid sequence, 3Di is a direct function of the 3D structure, so two proteins with the same fold have similar 3Di strings even at low sequence identity.

mmCIF coordinates. Structure coordinates are given as an mmCIF _atom_site loop: one row per atom with element, residue name, chain id, sequence number, and x/y/z position in Å. Only the four main-chain atoms per residue are included here; side chains are omitted to keep the record compact.

Sequence. This is the polypeptide sequence — one letter per residue, N-terminus first. Length ranges from a few dozen residues for small domains to over a thousand for large multi-domain proteins.